Protein AF-A0A920YU99-F1 (afdb_monomer_lite)

Sequence (67 aa):
MEYKARLEGIRVEYVNPEYTSQRCPHCGSSNKAKDRKYICKECGFSTHRDRLGAINIMNVPVADDVA

Foldseek 3Di:
DVVVCVVVVHDDFDFDLPQQLAADPVPRHGHDDPDQWDADPPPRDIDGSVVSSVVSRVVTPGPPPPD

Secondary structure (DSSP, 8-state):
-HHHHHHTT--------TTTTTB-TTT--B---SSSEEE-TTT--EEEHHHHHHHHHHHSPP-----

pLDDT: mean 81.56, std 12.12, range [39.47, 93.31]

Structure (mmCIF, N/CA/C/O backbone):
data_AF-A0A920YU99-F1
#
_entry.id   AF-A0A920YU99-F1
#
loop_
_atom_site.group_PDB
_atom_site.id
_atom_site.type_symbol
_atom_site.label_atom_id
_atom_site.label_alt_id
_atom_site.label_comp_id
_atom_site.label_asym_id
_atom_site.label_entity_id
_atom_site.label_seq_id
_atom_site.pdbx_PDB_ins_code
_atom_site.Cartn_x
_atom_site.Cartn_y
_atom_site.Cartn_z
_atom_site.occupancy
_atom_site.B_iso_or_equiv
_atom_site.auth_seq_id
_atom_site.auth_comp_id
_atom_site.auth_asym_id
_atom_site.auth_atom_id
_atom_site.pdbx_PDB_model_num
ATOM 1 N N . MET A 1 1 ? -8.592 8.440 16.638 1.00 67.12 1 MET A N 1
ATOM 2 C CA . MET A 1 1 ? -9.550 7.818 15.696 1.00 67.12 1 MET A CA 1
ATOM 3 C C . MET A 1 1 ? -10.478 6.865 16.429 1.00 67.12 1 MET A C 1
ATOM 5 O O . MET A 1 1 ? -11.683 7.024 16.316 1.00 67.12 1 MET A O 1
ATOM 9 N N . GLU A 1 2 ? -9.930 5.976 17.256 1.00 78.19 2 GLU A N 1
ATOM 10 C CA . GLU A 1 2 ? -10.679 4.937 17.973 1.00 78.19 2 GLU A CA 1
ATOM 11 C C . GLU A 1 2 ? -11.867 5.436 18.811 1.00 78.19 2 GLU A C 1
ATOM 13 O O . GLU A 1 2 ? -12.977 4.956 18.622 1.00 78.19 2 GLU A O 1
ATOM 18 N N . TYR A 1 3 ? -11.691 6.464 19.650 1.00 82.69 3 TYR A N 1
ATOM 19 C CA . TYR A 1 3 ? -12.795 7.026 20.446 1.00 82.69 3 TYR A CA 1
ATOM 20 C C . TYR A 1 3 ? -13.995 7.463 19.588 1.00 82.69 3 TYR A C 1
ATOM 22 O O . TYR A 1 3 ? -15.130 7.108 19.887 1.00 82.69 3 TYR A O 1
ATOM 30 N N . LYS A 1 4 ? -13.745 8.198 18.496 1.00 87.62 4 LYS A N 1
ATOM 31 C CA . LYS A 1 4 ? -14.807 8.671 17.595 1.00 87.62 4 LYS A CA 1
ATOM 32 C C . LYS A 1 4 ? -15.449 7.517 16.825 1.00 87.62 4 LYS A C 1
ATOM 34 O O . LYS A 1 4 ? -16.660 7.502 16.684 1.00 87.62 4 LYS A O 1
ATOM 39 N N . ALA A 1 5 ? -14.657 6.543 16.376 1.00 84.56 5 ALA A N 1
ATOM 40 C CA . ALA A 1 5 ? -15.177 5.342 15.726 1.00 84.56 5 ALA A CA 1
ATOM 41 C C . ALA A 1 5 ? -16.102 4.552 16.667 1.00 84.56 5 ALA A C 1
ATOM 43 O O . ALA A 1 5 ? -17.193 4.157 16.270 1.00 84.56 5 ALA A O 1
ATOM 44 N N . ARG A 1 6 ? -15.717 4.417 17.943 1.00 84.31 6 ARG A N 1
ATOM 45 C CA . ARG A 1 6 ? -16.519 3.732 18.962 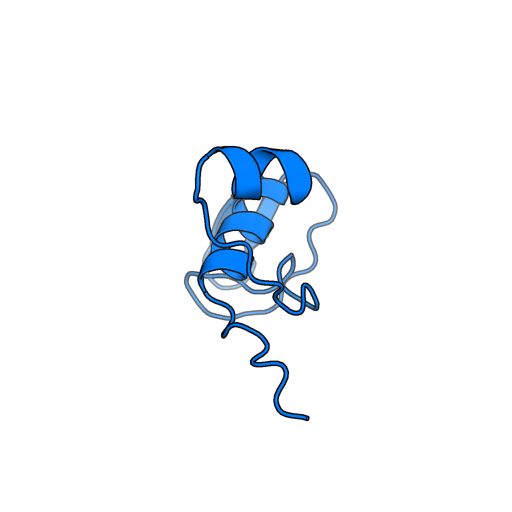1.00 84.31 6 ARG A CA 1
ATOM 46 C C . ARG A 1 6 ? -17.841 4.441 19.257 1.00 84.31 6 ARG A C 1
ATOM 48 O O . ARG A 1 6 ? -18.834 3.760 19.484 1.00 84.31 6 ARG A O 1
ATOM 55 N N . LEU A 1 7 ? -17.863 5.777 19.254 1.00 89.88 7 LEU A N 1
ATOM 56 C CA . LEU A 1 7 ? -19.105 6.548 19.416 1.00 89.88 7 LEU A CA 1
ATOM 57 C C . LEU A 1 7 ? -20.119 6.258 18.302 1.00 89.88 7 LEU A C 1
ATOM 59 O O . LEU A 1 7 ? -21.313 6.209 18.572 1.00 89.88 7 LEU A O 1
ATOM 63 N N . GLU A 1 8 ? -19.634 6.012 17.086 1.00 92.00 8 GLU A N 1
ATOM 64 C CA . GLU A 1 8 ? -20.451 5.690 15.910 1.00 92.00 8 GLU A CA 1
ATOM 65 C C . GLU A 1 8 ? -20.682 4.174 15.735 1.00 92.00 8 GLU A C 1
ATOM 67 O O . GLU A 1 8 ? -21.207 3.735 14.714 1.00 92.00 8 GLU A O 1
ATOM 72 N N . GLY A 1 9 ? -20.255 3.341 16.695 1.00 87.94 9 GLY A N 1
ATOM 73 C CA . GLY A 1 9 ? -20.384 1.880 16.612 1.00 87.94 9 GLY A CA 1
ATOM 74 C C . GLY A 1 9 ? -19.495 1.212 15.553 1.00 87.94 9 GLY A C 1
ATOM 75 O O . GLY A 1 9 ? -19.734 0.065 15.181 1.00 87.94 9 GLY A O 1
ATOM 76 N N . ILE A 1 10 ? -18.464 1.902 15.062 1.00 86.69 10 ILE A N 1
ATOM 77 C CA . ILE A 1 10 ? -17.524 1.386 14.062 1.00 86.69 10 ILE A CA 1
ATOM 78 C C . ILE A 1 10 ? -16.437 0.563 14.763 1.00 86.69 10 ILE A C 1
ATOM 80 O O . ILE A 1 10 ? -15.710 1.075 15.620 1.00 86.69 10 ILE A O 1
ATOM 84 N N . ARG A 1 11 ? -16.295 -0.711 14.372 1.00 84.62 11 ARG A N 1
ATOM 85 C CA . ARG A 1 11 ? -15.222 -1.597 14.849 1.00 84.62 11 ARG A CA 1
ATOM 86 C C . ARG A 1 11 ? -13.873 -1.134 14.291 1.00 84.62 11 ARG A C 1
ATOM 88 O O . ARG A 1 11 ? -13.745 -0.902 13.091 1.00 84.62 11 ARG A O 1
ATOM 95 N N . VAL A 1 12 ? -12.878 -1.006 15.166 1.00 82.25 12 VAL A N 1
ATOM 96 C CA . VAL A 1 12 ? -11.493 -0.685 14.798 1.00 82.25 12 VAL A CA 1
ATOM 97 C C . VAL A 1 12 ? -10.649 -1.932 15.007 1.00 82.25 12 VAL A C 1
ATOM 99 O O . VAL A 1 12 ? -10.651 -2.498 16.095 1.00 82.25 12 VAL A O 1
ATOM 102 N N . GLU A 1 13 ? -9.953 -2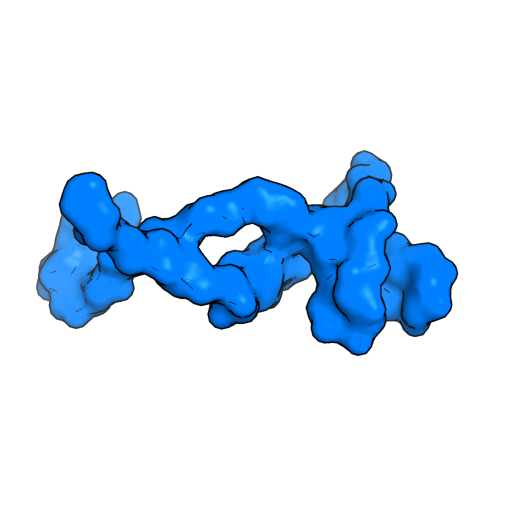.351 13.958 1.00 81.81 13 GLU A N 1
ATOM 103 C CA . GLU A 1 13 ? -9.038 -3.490 13.974 1.00 81.81 13 GLU A CA 1
ATOM 104 C C . GLU A 1 13 ? -7.647 -2.998 13.584 1.00 81.81 13 GLU A C 1
ATOM 106 O O . GLU A 1 13 ? -7.495 -2.167 12.681 1.00 81.81 13 GLU A O 1
ATOM 111 N N . TYR A 1 14 ? -6.634 -3.489 14.290 1.00 79.31 14 TYR A N 1
ATOM 112 C CA . TYR A 1 14 ? -5.247 -3.169 13.999 1.00 79.31 14 TYR A CA 1
ATOM 113 C C . TYR A 1 14 ? -4.663 -4.256 13.093 1.00 79.31 14 TYR A C 1
ATOM 115 O O . TYR A 1 14 ? -4.875 -5.451 13.291 1.00 79.31 14 TYR A O 1
ATOM 123 N N . VAL A 1 15 ? -3.926 -3.831 12.070 1.00 76.44 15 VAL A N 1
ATOM 124 C CA . VAL A 1 15 ? -3.188 -4.733 11.179 1.00 76.44 15 VAL A CA 1
ATOM 125 C C . VAL A 1 15 ? -1.709 -4.404 11.262 1.00 76.44 15 VAL A C 1
ATOM 127 O O . VAL A 1 15 ? -1.345 -3.240 11.451 1.00 76.44 15 VAL A O 1
ATOM 130 N N . ASN A 1 16 ? -0.845 -5.403 11.087 1.00 74.94 16 ASN A N 1
ATOM 131 C CA . ASN A 1 16 ? 0.586 -5.146 10.976 1.00 74.94 16 ASN A CA 1
ATOM 132 C C . ASN A 1 16 ? 0.867 -4.377 9.662 1.00 74.94 16 ASN A C 1
ATOM 134 O O . ASN A 1 16 ? 0.623 -4.920 8.581 1.00 74.94 16 ASN A O 1
ATOM 138 N N . PRO A 1 17 ? 1.375 -3.128 9.710 1.00 70.75 17 PRO A N 1
ATOM 139 C CA . PRO A 1 17 ? 1.580 -2.320 8.510 1.00 70.75 17 PRO A CA 1
ATOM 140 C C . PRO A 1 17 ? 2.850 -2.691 7.727 1.00 70.75 17 PRO A C 1
ATOM 142 O O . PRO A 1 17 ? 3.129 -2.073 6.692 1.00 70.75 17 PRO A O 1
ATOM 145 N N . GLU A 1 18 ? 3.657 -3.643 8.198 1.00 72.81 18 GLU A N 1
ATOM 146 C CA . GLU A 1 18 ? 4.951 -3.966 7.599 1.00 72.81 18 GLU A CA 1
ATOM 147 C C . GLU A 1 18 ? 4.816 -4.403 6.126 1.00 72.81 18 GLU A C 1
ATOM 149 O O . GLU A 1 18 ? 3.900 -5.120 5.731 1.00 72.81 18 GLU A O 1
ATOM 154 N N . TYR A 1 19 ? 5.718 -3.906 5.272 1.00 66.94 19 TYR A N 1
ATOM 155 C CA . TYR A 1 19 ? 5.786 -4.175 3.822 1.00 66.94 19 TYR A CA 1
ATOM 156 C C . TYR A 1 19 ? 4.557 -3.797 2.967 1.00 66.94 19 TYR A C 1
ATOM 158 O O . TYR A 1 19 ? 4.598 -3.937 1.738 1.00 66.94 19 TYR A O 1
ATOM 166 N N . THR A 1 20 ? 3.512 -3.210 3.556 1.00 73.00 20 THR A N 1
ATOM 167 C CA . THR A 1 20 ? 2.288 -2.788 2.845 1.00 73.00 20 THR A CA 1
ATOM 168 C C . THR A 1 20 ? 2.525 -1.693 1.802 1.00 73.00 20 THR A C 1
ATOM 170 O O . THR A 1 20 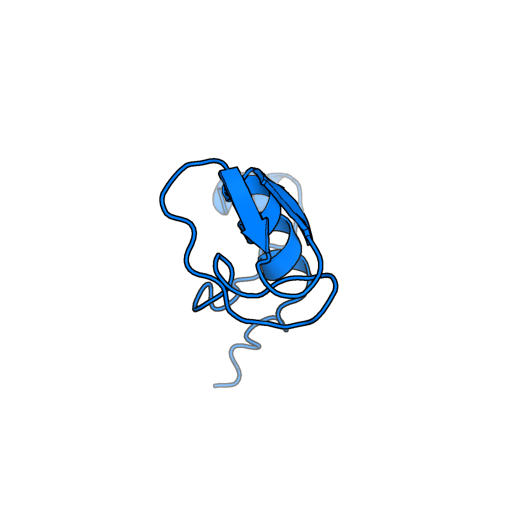? 1.750 -1.544 0.869 1.00 73.00 20 THR A O 1
ATOM 173 N N . SER A 1 21 ? 3.615 -0.933 1.878 1.00 71.44 21 SER A N 1
ATOM 174 C CA . SER A 1 21 ? 3.942 0.098 0.877 1.00 71.44 21 SER A CA 1
ATOM 175 C C . SER A 1 21 ? 4.835 -0.401 -0.266 1.00 71.44 21 SER A C 1
ATOM 177 O O . SER A 1 21 ? 5.224 0.388 -1.130 1.00 71.44 21 SER A O 1
ATOM 179 N N . GLN A 1 22 ? 5.182 -1.692 -0.275 1.00 81.75 22 GLN A N 1
ATOM 180 C CA . GLN A 1 22 ? 6.159 -2.256 -1.211 1.00 81.75 22 GLN A CA 1
ATOM 181 C C . GLN A 1 22 ? 5.572 -3.371 -2.078 1.00 81.75 22 GLN A C 1
ATOM 183 O O . GLN A 1 22 ? 5.956 -3.514 -3.241 1.00 81.75 22 GLN A O 1
ATOM 188 N N . ARG A 1 23 ? 4.613 -4.136 -1.554 1.00 88.06 23 ARG A N 1
ATOM 189 C CA . ARG A 1 23 ? 4.009 -5.260 -2.273 1.00 88.06 23 ARG A CA 1
ATOM 190 C C . ARG A 1 23 ? 3.042 -4.787 -3.359 1.00 88.06 23 ARG A C 1
ATOM 192 O O . ARG A 1 23 ? 2.137 -4.002 -3.098 1.00 88.06 23 ARG A O 1
ATOM 199 N N . CYS A 1 24 ? 3.224 -5.257 -4.588 1.00 90.31 24 CYS A N 1
ATOM 200 C CA . CYS A 1 24 ? 2.296 -4.992 -5.679 1.00 90.31 24 CYS A CA 1
ATOM 201 C C . CYS A 1 24 ? 1.002 -5.795 -5.461 1.00 90.31 24 CYS A C 1
ATOM 203 O O . CYS A 1 24 ? 1.086 -7.020 -5.384 1.00 90.31 24 CYS A O 1
ATOM 205 N N . PRO A 1 25 ? -0.189 -5.172 -5.434 1.00 88.25 25 PRO A N 1
ATOM 206 C CA . PRO A 1 25 ? -1.449 -5.899 -5.278 1.00 88.25 25 PRO A CA 1
ATOM 207 C C . PRO A 1 25 ? -1.816 -6.707 -6.529 1.00 88.25 25 PRO A C 1
ATOM 209 O O . PRO A 1 25 ? -2.632 -7.613 -6.454 1.00 88.25 25 PRO A O 1
ATOM 212 N N . HIS A 1 26 ? -1.219 -6.388 -7.683 1.00 88.75 26 HIS A N 1
ATOM 213 C CA . HIS A 1 26 ? -1.529 -7.046 -8.950 1.00 88.75 26 HIS A CA 1
ATOM 214 C C . HIS A 1 26 ? -0.688 -8.307 -9.191 1.00 88.75 26 HIS A C 1
ATOM 216 O O . HIS A 1 26 ? -1.203 -9.305 -9.678 1.00 88.75 26 HIS A O 1
ATOM 222 N N . CYS A 1 27 ? 0.617 -8.267 -8.904 1.00 90.62 27 CYS A N 1
ATOM 223 C CA . CYS A 1 27 ? 1.522 -9.396 -9.172 1.00 90.62 27 CYS A CA 1
ATOM 224 C C . CYS A 1 27 ? 2.284 -9.906 -7.941 1.00 90.62 27 CYS A C 1
ATOM 226 O O . CYS A 1 27 ? 3.068 -10.840 -8.055 1.00 90.62 27 CYS A O 1
ATOM 228 N N . GLY A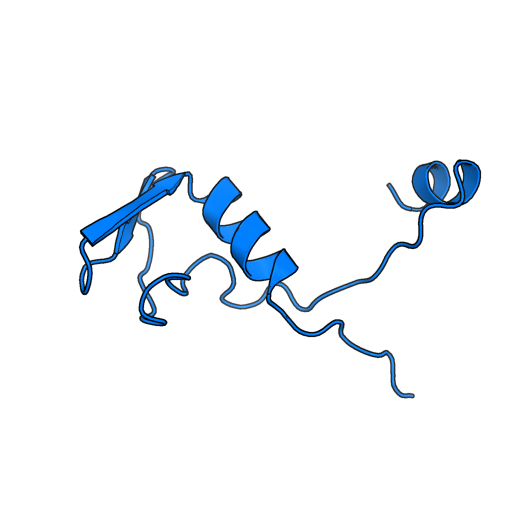 1 28 ? 2.102 -9.292 -6.770 1.00 87.50 28 GLY A N 1
ATOM 229 C CA . GLY A 1 28 ? 2.744 -9.714 -5.523 1.00 87.50 28 GLY A CA 1
ATOM 230 C C . GLY A 1 28 ? 4.228 -9.359 -5.388 1.00 87.50 28 GLY A C 1
ATOM 231 O O . GLY A 1 28 ? 4.799 -9.608 -4.327 1.00 87.50 28 GLY A O 1
ATOM 232 N N . SER A 1 29 ? 4.865 -8.762 -6.401 1.00 89.94 29 SER A N 1
ATOM 233 C CA . SER A 1 29 ? 6.284 -8.397 -6.325 1.00 89.94 29 SER A CA 1
ATOM 234 C C . SER A 1 29 ? 6.533 -7.231 -5.367 1.00 89.94 29 SER A C 1
ATOM 236 O O . SER A 1 29 ? 5.726 -6.305 -5.248 1.00 89.94 29 SER A O 1
ATOM 238 N N . SER A 1 30 ? 7.669 -7.266 -4.675 1.00 86.19 30 SER A N 1
ATOM 239 C CA . SER A 1 30 ? 8.085 -6.198 -3.766 1.00 86.19 30 SER A CA 1
ATOM 240 C C . SER A 1 30 ? 8.891 -5.149 -4.523 1.00 86.19 30 SER A C 1
ATOM 242 O O . SER A 1 30 ? 9.955 -5.432 -5.065 1.00 86.19 30 SER A O 1
ATOM 244 N N . ASN A 1 31 ? 8.399 -3.913 -4.540 1.00 84.94 31 ASN A N 1
ATOM 245 C CA . ASN A 1 31 ? 9.042 -2.779 -5.189 1.00 84.94 31 ASN A CA 1
ATOM 246 C C . ASN A 1 31 ? 9.194 -1.628 -4.195 1.00 84.94 31 ASN A C 1
ATOM 248 O O . ASN A 1 31 ? 8.233 -1.207 -3.554 1.00 84.94 31 ASN A O 1
ATOM 252 N N . LYS A 1 32 ? 10.393 -1.049 -4.114 1.00 82.25 32 LYS A N 1
ATOM 253 C CA . LYS A 1 32 ? 10.625 0.161 -3.321 1.00 82.25 32 LYS A CA 1
ATOM 254 C C . LYS A 1 32 ? 10.238 1.393 -4.137 1.00 82.25 32 LYS A C 1
ATOM 256 O O . LYS A 1 32 ? 10.924 1.746 -5.098 1.00 82.25 32 LYS A O 1
ATOM 261 N N . ALA A 1 33 ? 9.160 2.069 -3.745 1.00 81.38 33 ALA A N 1
ATOM 262 C CA . ALA A 1 33 ? 8.841 3.379 -4.299 1.00 81.38 33 ALA A CA 1
ATOM 263 C C . ALA A 1 33 ? 9.907 4.402 -3.867 1.00 81.38 33 ALA A C 1
ATOM 265 O O . ALA A 1 33 ? 10.270 4.475 -2.691 1.00 81.38 33 ALA A O 1
ATOM 266 N N . LYS A 1 34 ? 10.408 5.206 -4.812 1.00 77.62 34 LYS A N 1
ATOM 267 C CA . LYS A 1 34 ? 11.321 6.326 -4.511 1.00 77.62 34 LYS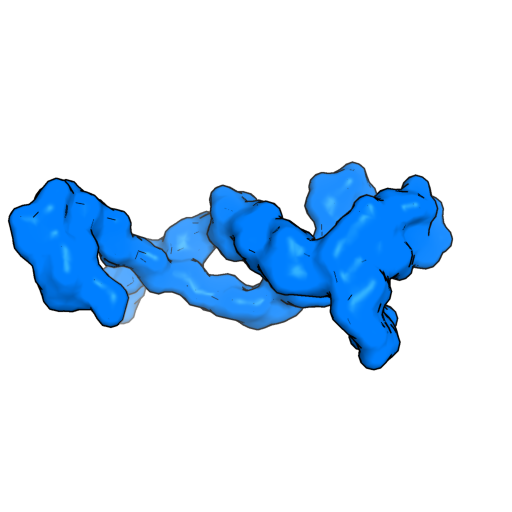 A CA 1
ATOM 268 C C . LYS A 1 34 ? 10.565 7.585 -4.086 1.00 77.62 34 LYS A C 1
ATOM 270 O O . LYS A 1 34 ? 11.027 8.283 -3.198 1.00 77.62 34 LYS A O 1
ATOM 275 N N . ASP A 1 35 ? 9.366 7.797 -4.626 1.00 85.12 35 ASP A N 1
ATOM 276 C CA . ASP A 1 35 ? 8.540 8.984 -4.369 1.00 85.12 35 ASP A CA 1
ATOM 277 C C . ASP A 1 35 ? 7.052 8.610 -4.159 1.00 85.12 35 ASP A C 1
ATOM 279 O O . ASP A 1 35 ? 6.716 7.426 -4.029 1.00 85.12 35 ASP A O 1
ATOM 283 N N . ARG A 1 36 ? 6.150 9.590 -4.111 1.00 89.44 36 ARG A N 1
ATOM 284 C CA . ARG A 1 36 ? 4.697 9.433 -3.958 1.00 89.44 36 ARG A CA 1
ATOM 285 C C . ARG A 1 36 ? 4.048 8.556 -5.027 1.00 89.44 36 ARG A C 1
ATOM 287 O O . ARG A 1 36 ? 2.988 7.9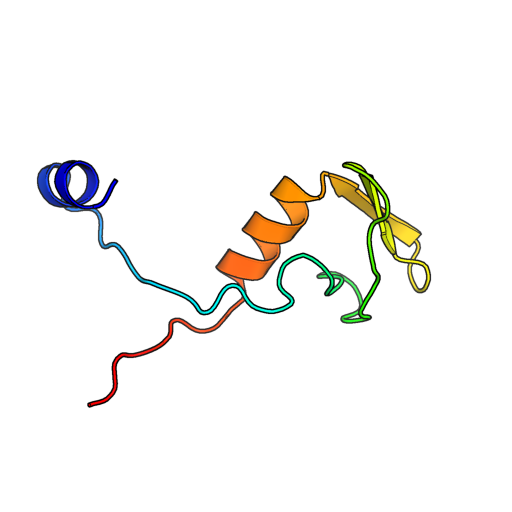90 -4.783 1.00 89.44 36 ARG A O 1
ATOM 294 N N . LYS A 1 37 ? 4.672 8.403 -6.196 1.00 90.50 37 LYS A N 1
ATOM 295 C CA . LYS A 1 37 ? 4.217 7.485 -7.245 1.00 90.50 37 LYS A CA 1
ATOM 296 C C . LYS A 1 37 ? 4.842 6.103 -7.053 1.00 90.50 37 LYS A C 1
ATOM 298 O O . LYS A 1 37 ? 6.063 5.952 -7.040 1.00 90.50 37 LYS A O 1
ATOM 303 N N . TYR A 1 38 ? 3.993 5.091 -6.939 1.00 90.94 38 TYR A N 1
ATOM 304 C CA . TYR A 1 38 ? 4.384 3.694 -7.039 1.00 90.94 38 TYR A CA 1
ATOM 305 C C . TYR A 1 38 ? 4.298 3.249 -8.497 1.00 90.94 38 TYR A C 1
ATOM 307 O O . TYR A 1 38 ? 3.298 3.515 -9.164 1.00 90.94 38 TYR A O 1
ATOM 315 N N . ILE A 1 39 ? 5.334 2.564 -8.974 1.00 91.38 39 ILE A N 1
ATOM 316 C CA . ILE A 1 39 ? 5.348 1.879 -10.267 1.00 91.38 39 ILE A CA 1
ATOM 317 C C . ILE A 1 39 ? 5.986 0.512 -10.032 1.00 91.38 39 ILE A C 1
ATOM 319 O O . ILE A 1 39 ? 7.137 0.429 -9.597 1.00 91.38 39 ILE A O 1
ATOM 323 N N . CYS A 1 40 ? 5.233 -0.550 -10.291 1.00 92.06 40 CYS A N 1
ATOM 324 C CA . CYS A 1 40 ? 5.735 -1.911 -10.241 1.00 92.06 40 CYS A CA 1
ATOM 325 C C . CYS A 1 40 ? 6.654 -2.157 -11.439 1.00 92.06 40 CYS A C 1
ATOM 327 O O . CYS A 1 40 ? 6.226 -1.988 -12.580 1.00 92.06 40 CYS A O 1
ATOM 329 N N . LYS A 1 41 ? 7.886 -2.612 -11.191 1.00 90.56 41 LYS A N 1
ATOM 330 C CA . LYS A 1 41 ? 8.842 -2.919 -12.265 1.00 90.56 41 LYS A CA 1
ATOM 331 C C . LYS A 1 41 ? 8.501 -4.205 -13.021 1.00 90.56 41 LYS A C 1
ATOM 333 O O . LYS A 1 41 ? 8.815 -4.299 -14.196 1.00 90.56 41 LYS A O 1
ATOM 338 N N . GLU A 1 42 ? 7.811 -5.135 -12.359 1.00 92.62 42 GLU A N 1
ATOM 339 C CA . GLU A 1 42 ? 7.461 -6.442 -12.936 1.00 92.62 42 GLU A CA 1
ATOM 340 C C . GLU A 1 42 ? 6.224 -6.408 -13.851 1.00 92.62 42 GLU A C 1
ATOM 342 O O . GLU A 1 42 ? 6.241 -6.987 -14.928 1.00 92.62 42 GLU A O 1
ATOM 347 N N . CYS A 1 43 ? 5.132 -5.743 -13.444 1.00 93.31 43 CYS A N 1
ATOM 348 C CA . CYS A 1 43 ? 3.859 -5.754 -14.187 1.00 93.31 43 CYS A CA 1
ATOM 349 C C . CYS A 1 43 ? 3.403 -4.378 -14.702 1.00 93.31 43 CYS A C 1
ATOM 351 O O . CYS A 1 43 ? 2.337 -4.269 -15.299 1.00 93.31 43 CYS A O 1
ATOM 353 N N . GLY A 1 44 ? 4.155 -3.307 -14.428 1.00 92.19 44 GLY A N 1
ATOM 354 C CA . GLY A 1 44 ? 3.815 -1.948 -14.866 1.00 92.19 44 GLY A CA 1
ATOM 355 C C . GLY A 1 44 ? 2.687 -1.262 -14.083 1.00 92.19 44 GLY A C 1
ATOM 356 O O . GLY A 1 44 ? 2.386 -0.099 -14.354 1.00 92.19 44 GLY A O 1
ATOM 357 N N . PHE A 1 45 ? 2.080 -1.922 -13.087 1.00 92.12 45 PHE A N 1
ATOM 358 C CA . PHE A 1 45 ? 1.040 -1.318 -12.247 1.00 92.12 45 PHE A CA 1
ATOM 359 C C . PHE A 1 45 ? 1.526 -0.013 -11.607 1.00 92.12 45 PHE A C 1
ATOM 361 O O . PHE A 1 45 ? 2.584 0.014 -10.974 1.00 92.12 45 PHE A O 1
ATOM 368 N N . SER A 1 46 ? 0.740 1.061 -11.720 1.00 92.31 46 SER A N 1
ATOM 369 C CA . SER A 1 46 ? 1.083 2.358 -11.136 1.00 92.31 46 SER A CA 1
ATOM 370 C C . SER A 1 46 ? -0.071 2.976 -10.354 1.00 92.31 46 SER A C 1
ATOM 372 O O . SER A 1 46 ? -1.233 2.881 -10.739 1.00 92.31 46 SER A O 1
ATOM 374 N N . THR A 1 47 ? 0.247 3.585 -9.213 1.00 92.06 47 THR A N 1
ATOM 375 C CA . THR A 1 47 ? -0.726 4.231 -8.318 1.00 92.06 47 THR A CA 1
ATOM 376 C C . THR A 1 47 ? -0.008 5.209 -7.380 1.00 92.06 47 THR A C 1
ATOM 378 O O . THR A 1 47 ? 1.223 5.270 -7.355 1.00 92.06 47 THR A O 1
ATOM 381 N N . HIS A 1 48 ? -0.751 5.973 -6.580 1.00 92.12 48 HIS A N 1
ATOM 382 C CA . HIS A 1 48 ? -0.174 6.721 -5.461 1.00 92.12 48 HIS A CA 1
ATOM 383 C C . HIS A 1 48 ? 0.247 5.767 -4.331 1.00 92.12 48 HIS A C 1
ATOM 385 O O . HIS A 1 48 ? -0.468 4.808 -4.034 1.00 92.12 48 HIS A O 1
ATOM 391 N N . ARG A 1 49 ? 1.378 6.039 -3.675 1.00 88.00 49 ARG A N 1
ATOM 392 C CA . ARG A 1 49 ? 1.945 5.210 -2.601 1.00 88.00 49 ARG A CA 1
ATOM 393 C C . ARG A 1 49 ? 0.985 5.059 -1.420 1.00 88.00 49 ARG A C 1
ATOM 395 O O . ARG A 1 49 ? 0.826 3.955 -0.920 1.00 88.00 49 ARG A O 1
ATOM 402 N N . ASP A 1 50 ? 0.296 6.126 -1.026 1.00 88.44 50 ASP A N 1
ATOM 403 C CA . ASP A 1 50 ? -0.660 6.050 0.091 1.00 88.44 50 ASP A CA 1
ATOM 404 C C . ASP A 1 50 ? -1.883 5.196 -0.268 1.00 88.44 50 ASP A C 1
ATOM 406 O O . ASP A 1 50 ? -2.370 4.419 0.549 1.00 88.44 50 ASP A O 1
ATOM 410 N N . ARG A 1 51 ? -2.327 5.261 -1.533 1.00 89.94 51 ARG A N 1
ATOM 411 C CA . ARG A 1 51 ? -3.401 4.398 -2.043 1.00 89.94 51 ARG A CA 1
ATOM 412 C C . ARG A 1 51 ? -2.961 2.936 -2.078 1.00 89.94 51 ARG A C 1
ATOM 414 O O . ARG A 1 51 ? -3.753 2.065 -1.748 1.00 89.94 51 ARG A O 1
ATOM 421 N N . LEU A 1 52 ? -1.710 2.669 -2.457 1.00 89.81 52 LEU A N 1
ATOM 422 C CA . LEU A 1 52 ? -1.126 1.329 -2.378 1.00 89.81 52 LEU A CA 1
ATOM 423 C C . LEU A 1 52 ? -1.123 0.807 -0.937 1.00 89.81 52 LEU A C 1
ATOM 425 O O . LEU A 1 52 ? -1.554 -0.317 -0.711 1.00 89.81 52 LEU A O 1
ATOM 429 N N . GLY A 1 53 ? -0.671 1.629 0.014 1.00 87.31 53 GLY A N 1
ATOM 430 C CA . GLY A 1 53 ? -0.676 1.289 1.435 1.00 87.31 53 GLY A CA 1
ATOM 431 C C . GLY A 1 53 ? -2.079 0.937 1.925 1.00 87.31 53 GLY A C 1
ATOM 432 O O . GLY A 1 53 ? -2.257 -0.125 2.504 1.00 87.31 53 GLY A O 1
ATOM 433 N N . ALA A 1 54 ? -3.084 1.758 1.604 1.00 87.12 54 ALA A N 1
ATOM 434 C CA . ALA A 1 54 ? -4.479 1.490 1.957 1.00 87.12 54 ALA A CA 1
ATOM 435 C C . ALA A 1 54 ? -5.009 0.181 1.343 1.00 87.12 54 ALA A C 1
ATOM 437 O O . ALA A 1 54 ? -5.609 -0.624 2.049 1.00 87.12 54 ALA A O 1
ATOM 438 N N . ILE A 1 55 ? -4.743 -0.067 0.054 1.00 87.94 55 ILE A N 1
ATOM 439 C CA . ILE A 1 55 ? -5.125 -1.323 -0.616 1.00 87.94 55 ILE A CA 1
ATOM 440 C C . ILE A 1 55 ? -4.483 -2.517 0.087 1.00 87.94 55 ILE A C 1
ATOM 442 O O . ILE A 1 55 ? -5.142 -3.521 0.325 1.00 87.94 55 ILE A O 1
ATOM 446 N N . ASN A 1 56 ? -3.198 -2.428 0.413 1.00 87.06 56 ASN A N 1
ATOM 447 C CA . ASN A 1 56 ? -2.500 -3.538 1.040 1.00 87.06 56 ASN A CA 1
ATOM 448 C C . ASN A 1 56 ? -2.953 -3.746 2.488 1.00 87.06 56 ASN A C 1
ATOM 450 O O . ASN A 1 56 ? -3.167 -4.887 2.859 1.00 87.06 56 ASN A O 1
ATOM 454 N N . ILE A 1 57 ? -3.207 -2.684 3.257 1.00 85.00 57 ILE A N 1
ATOM 455 C CA . ILE A 1 57 ? -3.817 -2.757 4.597 1.00 85.00 57 ILE A CA 1
ATOM 456 C C . ILE A 1 57 ? -5.160 -3.497 4.552 1.00 85.00 57 ILE A C 1
ATOM 458 O O . ILE A 1 57 ? -5.394 -4.359 5.388 1.00 85.00 57 ILE A O 1
ATOM 462 N N . MET A 1 58 ? -6.007 -3.234 3.548 1.00 82.06 58 MET A N 1
ATOM 463 C CA . MET A 1 58 ? -7.279 -3.955 3.374 1.00 82.06 58 MET A CA 1
ATOM 464 C C . MET A 1 58 ? -7.112 -5.448 3.055 1.00 82.06 58 MET A C 1
ATOM 466 O O . MET A 1 58 ? -8.047 -6.215 3.250 1.00 82.06 58 MET A O 1
ATOM 470 N N . ASN A 1 59 ? -5.957 -5.853 2.523 1.00 75.56 59 ASN A N 1
ATOM 471 C CA . ASN A 1 59 ? -5.673 -7.236 2.135 1.00 75.56 59 ASN A CA 1
ATOM 472 C C . ASN A 1 59 ? -4.822 -7.993 3.171 1.00 75.56 59 ASN A C 1
ATOM 474 O O . ASN A 1 59 ? -4.562 -9.181 2.984 1.00 75.56 59 ASN A O 1
ATOM 478 N N . VAL A 1 60 ? -4.341 -7.326 4.223 1.00 74.50 60 VAL A N 1
ATOM 479 C CA . VAL A 1 60 ? -3.574 -7.966 5.299 1.00 74.50 60 VAL A CA 1
ATOM 480 C C . VAL A 1 60 ? -4.563 -8.628 6.265 1.00 74.50 60 VAL A C 1
ATOM 482 O O . VAL A 1 60 ? -5.551 -7.989 6.629 1.00 74.50 60 VAL A O 1
ATOM 485 N N . PRO A 1 61 ? -4.329 -9.888 6.684 1.00 66.00 61 PRO A N 1
ATOM 486 C CA . PRO A 1 61 ? -5.113 -10.497 7.750 1.00 66.00 61 PRO A CA 1
ATOM 487 C C . PRO A 1 61 ? -5.054 -9.605 8.985 1.00 66.00 61 PRO A C 1
ATOM 489 O O . PRO A 1 61 ? -3.973 -9.140 9.359 1.00 66.00 61 PRO A O 1
ATOM 492 N N . VAL A 1 62 ? -6.202 -9.366 9.611 1.00 66.00 62 VAL A N 1
ATOM 493 C CA . VAL A 1 62 ? -6.231 -8.694 10.908 1.00 66.00 62 VAL A CA 1
ATOM 494 C C . VAL A 1 62 ? -5.313 -9.449 11.856 1.00 66.00 62 VAL A C 1
ATOM 496 O O . VAL A 1 62 ? -5.294 -10.682 11.854 1.00 66.00 62 VAL A O 1
ATOM 499 N N . ALA A 1 63 ? -4.474 -8.715 12.586 1.00 60.69 63 ALA A N 1
ATOM 500 C CA . ALA A 1 63 ? -3.734 -9.334 13.665 1.00 60.69 63 ALA A CA 1
ATOM 501 C C . ALA A 1 63 ? -4.791 -9.668 14.714 1.00 60.69 63 ALA A C 1
ATOM 503 O O . ALA A 1 63 ? -5.222 -8.795 15.461 1.00 60.69 63 ALA A O 1
ATOM 504 N N . ASP A 1 64 ? -5.299 -10.899 14.683 1.00 48.12 64 ASP A N 1
ATOM 505 C CA . ASP A 1 64 ? -6.073 -11.406 15.799 1.00 48.12 64 ASP A CA 1
ATOM 506 C C . ASP A 1 64 ? -5.119 -11.354 16.993 1.00 48.12 64 ASP A C 1
ATOM 508 O O . ASP A 1 64 ? -4.089 -12.032 16.992 1.00 48.12 64 ASP A O 1
ATOM 512 N N . ASP A 1 65 ? -5.422 -10.495 17.968 1.00 49.97 65 ASP A N 1
ATOM 513 C CA . ASP A 1 65 ? -4.757 -10.428 19.270 1.00 49.97 65 ASP A CA 1
ATOM 514 C C . ASP A 1 65 ? -4.993 -11.750 20.034 1.00 49.97 65 ASP A C 1
ATOM 516 O O . ASP A 1 65 ? -5.684 -11.803 21.055 1.00 49.97 65 ASP A O 1
ATOM 520 N N . VAL A 1 66 ? -4.462 -12.863 19.521 1.00 41.84 66 VAL A N 1
ATOM 521 C CA . VAL A 1 66 ? -4.479 -14.157 20.195 1.00 41.84 66 VAL A CA 1
ATOM 522 C C . VAL A 1 66 ? -3.352 -14.159 21.223 1.00 41.84 66 VAL A C 1
ATOM 524 O O . VAL A 1 66 ? -2.245 -14.597 20.926 1.00 41.84 66 VAL A O 1
ATOM 527 N N . ALA A 1 67 ? -3.733 -13.687 22.415 1.00 39.47 67 ALA A N 1
ATOM 528 C CA . ALA A 1 67 ? -3.164 -13.915 23.751 1.00 39.47 67 ALA A CA 1
ATOM 529 C C . ALA A 1 67 ? -1.722 -13.454 24.033 1.00 39.47 67 ALA A C 1
ATOM 531 O O . ALA A 1 67 ? -0.760 -14.042 23.494 1.00 39.47 67 ALA A O 1
#

Radius of gyration: 14.52 Å; chains: 1; bounding box: 32×24×39 Å